Protein AF-A0A7J4ENE3-F1 (afdb_monomer_lite)

Secondary structure (DSSP, 8-state):
-HHHHHHHHHHHHHTTT----HHHHHHHHHIIIIIS---HHHHHHHHHHHHHHHTT--HHHHHHHHHHHS-B--GGG--STT---BEEEEEEEEE--SSTTEEEEEEEE-SS-EEEEEEEGGG-PPPP-TT-EEEE---

Radius of gyration: 16.29 Å; chains: 1; bounding box: 35×28×43 Å

Structure (mmCIF, N/CA/C/O backbone):
data_AF-A0A7J4ENE3-F1
#
_entry.id   AF-A0A7J4ENE3-F1
#
loop_
_atom_site.group_PDB
_atom_site.id
_atom_site.type_symbol
_atom_site.label_atom_id
_atom_site.label_alt_id
_atom_site.label_comp_id
_atom_site.label_asym_id
_atom_site.label_entity_id
_atom_site.label_seq_id
_atom_site.pdbx_PDB_ins_code
_atom_site.Cartn_x
_atom_site.Cartn_y
_atom_site.Cartn_z
_atom_site.occupancy
_atom_site.B_iso_or_equiv
_atom_site.auth_seq_id
_atom_site.auth_comp_id
_atom_site.auth_asym_id
_atom_site.auth_atom_id
_atom_site.pdbx_PDB_model_num
ATOM 1 N N . MET A 1 1 ? -11.978 9.028 7.960 1.00 72.88 1 MET A N 1
ATOM 2 C CA . MET A 1 1 ? -10.517 8.892 8.144 1.00 72.88 1 MET A CA 1
ATOM 3 C C . MET A 1 1 ? -10.169 7.717 9.048 1.00 72.88 1 MET A C 1
ATOM 5 O O . MET A 1 1 ? -9.682 6.752 8.496 1.00 72.88 1 MET A O 1
ATOM 9 N N . ILE A 1 2 ? -10.434 7.717 10.364 1.00 83.62 2 ILE A N 1
ATOM 10 C CA . ILE A 1 2 ? -10.151 6.519 11.198 1.00 83.62 2 ILE A CA 1
ATOM 11 C C . ILE A 1 2 ? -11.245 5.456 11.037 1.00 83.62 2 ILE A C 1
ATOM 13 O O . ILE A 1 2 ? -10.941 4.302 10.765 1.00 83.62 2 ILE A O 1
ATOM 17 N N . LYS A 1 3 ? -12.516 5.864 11.092 1.00 85.56 3 LYS A N 1
ATOM 18 C CA . LYS A 1 3 ? -13.664 4.968 10.905 1.00 85.56 3 LYS A CA 1
ATOM 19 C C . LYS A 1 3 ? -13.670 4.211 9.570 1.00 85.56 3 LYS A C 1
ATOM 21 O O . LYS A 1 3 ? -13.973 3.027 9.535 1.00 85.56 3 LYS A O 1
ATOM 26 N N . SER A 1 4 ? -13.290 4.880 8.478 1.00 84.25 4 SER A N 1
ATOM 27 C CA . SER A 1 4 ? -13.145 4.239 7.162 1.00 84.25 4 SER A CA 1
ATOM 28 C C . SER A 1 4 ? -12.043 3.178 7.182 1.00 84.25 4 SER A C 1
ATOM 30 O O . SER A 1 4 ? -12.302 2.037 6.832 1.00 84.25 4 SER A O 1
ATOM 32 N N . MET A 1 5 ? -10.865 3.509 7.726 1.00 84.25 5 MET A N 1
ATOM 33 C CA . MET A 1 5 ? -9.771 2.544 7.896 1.00 84.25 5 MET A CA 1
ATOM 34 C C . MET A 1 5 ? -10.171 1.353 8.779 1.00 84.25 5 MET A C 1
ATOM 36 O O . MET A 1 5 ? -9.742 0.232 8.523 1.00 84.25 5 MET A O 1
ATOM 40 N N . ALA A 1 6 ? -10.965 1.583 9.828 1.00 89.25 6 ALA A N 1
ATOM 41 C CA . ALA A 1 6 ? -11.431 0.522 10.711 1.00 89.25 6 ALA A CA 1
ATOM 42 C C . ALA A 1 6 ? -12.366 -0.457 9.988 1.00 89.25 6 ALA A C 1
ATOM 44 O O . ALA A 1 6 ? -12.185 -1.669 10.110 1.00 89.25 6 ALA A O 1
ATOM 45 N N . ASN A 1 7 ? -13.301 0.064 9.189 1.00 88.00 7 ASN A N 1
ATOM 46 C CA . ASN A 1 7 ? -14.177 -0.750 8.347 1.00 88.00 7 ASN A CA 1
ATOM 47 C C . ASN A 1 7 ? -13.377 -1.535 7.300 1.00 88.00 7 ASN A C 1
ATOM 49 O O . ASN A 1 7 ? -13.554 -2.743 7.199 1.00 88.00 7 ASN A O 1
ATOM 53 N N . ASP A 1 8 ? -12.413 -0.900 6.626 1.00 84.44 8 ASP A N 1
ATOM 54 C CA . ASP A 1 8 ? -11.566 -1.583 5.638 1.00 84.44 8 ASP A CA 1
ATOM 55 C C . ASP A 1 8 ? -10.794 -2.761 6.252 1.00 84.44 8 ASP A C 1
ATOM 57 O O . ASP A 1 8 ? -10.631 -3.814 5.632 1.00 84.44 8 ASP A O 1
ATOM 61 N N . ILE A 1 9 ? -10.278 -2.594 7.477 1.00 87.50 9 ILE A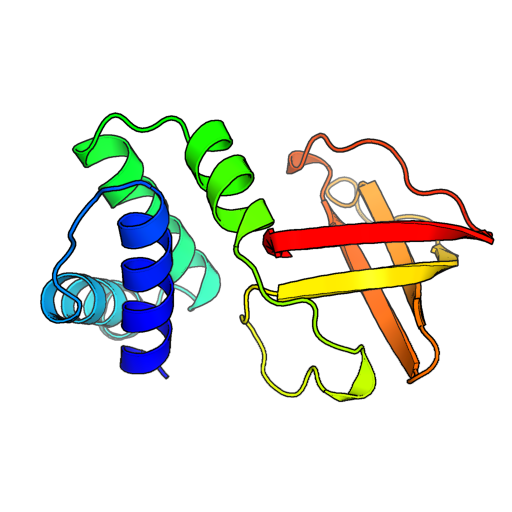 N 1
ATOM 62 C CA . ILE A 1 9 ? -9.607 -3.677 8.206 1.00 87.50 9 ILE A CA 1
ATOM 63 C C . ILE A 1 9 ? -10.623 -4.772 8.551 1.00 87.50 9 ILE A C 1
ATOM 65 O O . ILE A 1 9 ? -10.344 -5.945 8.298 1.00 87.50 9 ILE A O 1
ATOM 69 N N . LYS A 1 10 ? -11.793 -4.410 9.090 1.00 89.75 10 LYS A N 1
ATOM 70 C CA . LYS A 1 10 ? -12.851 -5.363 9.449 1.00 89.75 10 LYS A CA 1
ATOM 71 C C . LYS A 1 10 ? -13.280 -6.216 8.256 1.00 89.75 10 LYS A C 1
ATOM 73 O O . LYS A 1 10 ? -13.330 -7.439 8.381 1.00 89.75 10 LYS A O 1
ATOM 78 N N . ASP A 1 11 ? -13.559 -5.596 7.115 1.00 85.62 11 ASP A N 1
ATOM 79 C CA . ASP A 1 11 ? -14.039 -6.292 5.918 1.00 85.62 11 ASP A CA 1
ATOM 80 C C . ASP A 1 11 ? -13.006 -7.318 5.433 1.00 85.62 11 ASP A C 1
ATOM 82 O O . ASP A 1 11 ? -13.337 -8.447 5.070 1.00 85.62 11 ASP A O 1
ATOM 86 N N . ARG A 1 12 ? -11.716 -6.982 5.534 1.00 83.38 12 ARG A N 1
ATOM 87 C CA . ARG A 1 12 ? -10.620 -7.892 5.171 1.00 83.38 12 ARG A CA 1
ATOM 88 C C . ARG A 1 12 ? -10.494 -9.085 6.106 1.00 83.38 12 ARG A C 1
ATOM 90 O O . ARG A 1 12 ? -10.277 -10.194 5.627 1.00 83.38 12 ARG A O 1
ATOM 97 N N . PHE A 1 13 ? -10.627 -8.875 7.412 1.00 87.38 13 PHE A N 1
ATOM 98 C CA . PHE A 1 13 ? -10.658 -9.982 8.370 1.00 87.38 13 PHE A CA 1
ATOM 99 C C . PHE A 1 13 ? -11.911 -10.850 8.180 1.00 87.38 13 PHE A C 1
ATOM 101 O O . PHE A 1 13 ? -11.808 -12.078 8.219 1.00 87.38 13 PHE A O 1
ATOM 108 N N . SER A 1 14 ? -13.047 -10.232 7.842 1.00 86.38 14 SER A N 1
ATOM 109 C CA . SER A 1 14 ? -14.305 -10.930 7.550 1.00 86.38 14 SER A CA 1
ATOM 110 C C . SER A 1 14 ? -14.173 -11.852 6.334 1.00 86.38 14 SER A C 1
ATOM 112 O O . SER A 1 14 ? -14.643 -12.987 6.375 1.00 86.38 14 SER A O 1
ATOM 114 N N . ASN A 1 15 ? -13.441 -11.431 5.295 1.00 79.50 15 ASN A N 1
ATOM 115 C CA . ASN A 1 15 ? -13.145 -12.261 4.116 1.00 79.50 15 ASN A CA 1
ATOM 116 C C . ASN A 1 15 ? -12.332 -13.528 4.435 1.00 79.50 15 ASN A C 1
ATOM 118 O O . ASN A 1 15 ? -12.320 -14.466 3.642 1.00 79.50 15 ASN A O 1
ATOM 122 N N . ILE A 1 16 ? -11.657 -13.570 5.585 1.00 80.25 16 ILE A N 1
ATOM 123 C CA . ILE A 1 16 ? -10.870 -14.723 6.053 1.00 80.25 16 ILE A CA 1
ATOM 124 C C . ILE A 1 16 ? -11.641 -15.494 7.146 1.00 80.25 16 ILE A C 1
ATOM 126 O O . ILE A 1 16 ? -11.143 -16.462 7.713 1.00 80.25 16 ILE A O 1
ATOM 130 N N . GLY A 1 17 ? -12.888 -15.097 7.424 1.00 80.06 17 GLY A N 1
ATOM 131 C CA . GLY A 1 17 ? -13.760 -15.736 8.407 1.00 80.06 17 GLY A CA 1
ATOM 132 C C . GLY A 1 17 ? -13.543 -15.267 9.847 1.00 80.06 17 GLY A C 1
ATOM 133 O O . GLY A 1 17 ? -14.001 -15.940 10.768 1.00 80.06 17 GLY A O 1
ATOM 134 N N . VAL A 1 18 ? -12.858 -14.138 10.061 1.00 84.69 18 VAL A N 1
ATOM 135 C CA . VAL A 1 18 ? -12.698 -13.525 11.387 1.00 84.69 18 VAL A CA 1
ATOM 136 C C . VAL A 1 18 ? -13.634 -12.333 11.514 1.00 84.69 18 VAL A C 1
ATOM 138 O O . VAL A 1 18 ? -13.451 -11.319 10.843 1.00 84.69 18 VAL A O 1
ATOM 141 N N . ASP A 1 19 ? -14.605 -12.438 12.416 1.00 86.00 19 ASP A N 1
ATOM 142 C CA . ASP A 1 19 ? -15.471 -11.314 12.757 1.00 86.00 19 ASP A CA 1
ATOM 143 C C . ASP A 1 19 ? -14.797 -10.435 13.817 1.00 86.00 19 ASP A C 1
ATOM 145 O O . ASP A 1 19 ? -14.488 -10.885 14.922 1.00 86.00 19 ASP A O 1
ATOM 149 N N . LEU A 1 20 ? -14.536 -9.179 13.456 1.00 87.75 20 LEU A N 1
ATOM 150 C CA . LEU A 1 20 ? -13.958 -8.171 14.339 1.00 87.75 20 LEU A CA 1
ATOM 151 C C . LEU A 1 20 ? -14.937 -7.009 14.512 1.00 87.75 20 LEU A C 1
ATOM 153 O O . LEU A 1 20 ? -15.605 -6.580 13.569 1.00 87.75 20 LEU A O 1
ATOM 157 N N . SER A 1 21 ? -14.965 -6.427 15.710 1.00 89.69 21 SER A N 1
ATOM 158 C CA . SER A 1 21 ? -15.715 -5.197 15.955 1.00 89.69 21 SER A CA 1
ATOM 159 C C . SER A 1 21 ? -15.001 -3.994 15.331 1.00 89.69 21 SER A C 1
ATOM 161 O O . SER A 1 21 ? -13.832 -3.728 15.622 1.00 89.69 21 SER A O 1
ATOM 163 N N . ALA A 1 22 ? -15.718 -3.231 14.498 1.00 90.12 22 ALA A N 1
ATOM 164 C CA . ALA A 1 22 ? -15.199 -1.989 13.922 1.00 90.12 22 ALA A CA 1
ATOM 165 C C . ALA A 1 22 ? -14.866 -0.956 15.012 1.00 90.12 22 ALA A C 1
ATOM 167 O O . ALA A 1 22 ? -13.871 -0.244 14.888 1.00 90.12 22 ALA A O 1
ATOM 168 N N . ASP A 1 23 ? -15.642 -0.923 16.101 1.00 90.56 23 ASP A N 1
ATOM 169 C CA . ASP A 1 23 ? -15.427 0.002 17.218 1.00 90.56 23 ASP A CA 1
ATOM 170 C C . ASP A 1 23 ? -14.122 -0.305 17.971 1.00 90.56 23 ASP A C 1
ATOM 172 O O . ASP A 1 23 ? -13.388 0.610 18.360 1.00 90.56 23 ASP A O 1
ATOM 176 N N . ASP A 1 24 ? -13.779 -1.590 18.128 1.00 91.25 24 ASP A N 1
ATOM 177 C CA . ASP A 1 24 ? -12.526 -2.001 18.774 1.00 91.25 24 ASP A CA 1
ATOM 178 C C . ASP A 1 24 ? -11.313 -1.623 17.918 1.00 91.25 24 ASP A C 1
ATOM 180 O O . ASP A 1 24 ? -10.319 -1.089 18.430 1.00 91.25 24 ASP A O 1
ATOM 184 N N . ILE A 1 25 ? -11.412 -1.840 16.602 1.00 93.06 25 ILE A N 1
ATOM 185 C CA . ILE A 1 25 ? -10.384 -1.447 15.633 1.00 93.06 25 ILE A CA 1
ATOM 186 C C . ILE A 1 25 ? -10.215 0.080 15.636 1.00 93.06 25 ILE A C 1
ATOM 188 O O . ILE A 1 25 ? -9.084 0.570 15.710 1.00 93.06 25 ILE A O 1
ATOM 192 N N . GLU A 1 26 ? -11.316 0.837 15.601 1.00 93.69 26 GLU A N 1
ATOM 193 C CA . GLU A 1 26 ? -11.316 2.303 15.610 1.00 93.69 26 GLU A CA 1
ATOM 194 C C . GLU A 1 26 ? -10.682 2.858 16.890 1.00 93.69 26 GLU A C 1
ATOM 196 O O . GLU A 1 26 ? -9.753 3.662 16.808 1.00 93.69 26 GLU A O 1
ATOM 201 N N . SER A 1 27 ? -11.092 2.372 18.066 1.00 92.94 27 SER A N 1
ATOM 202 C CA . SER A 1 27 ? -10.523 2.779 19.362 1.00 92.94 27 SER A CA 1
ATOM 203 C C . SER A 1 27 ? -9.013 2.539 19.428 1.00 92.94 27 SER A C 1
ATOM 205 O O . SER A 1 27 ? -8.253 3.322 20.010 1.00 92.94 27 SER A O 1
ATOM 207 N N . ARG A 1 28 ? -8.547 1.447 18.816 1.00 93.69 28 ARG A N 1
ATOM 208 C CA . ARG A 1 28 ? -7.131 1.087 18.798 1.00 93.69 28 ARG A CA 1
ATOM 209 C C . ARG A 1 28 ? -6.328 1.940 17.824 1.00 93.69 28 ARG A C 1
ATOM 211 O O . ARG A 1 28 ? -5.255 2.417 18.199 1.00 93.69 28 ARG A O 1
ATOM 218 N N . LEU A 1 29 ? -6.851 2.170 16.619 1.00 92.75 29 LEU A N 1
ATOM 219 C CA . LEU A 1 29 ? -6.264 3.095 15.649 1.00 92.75 29 LEU A CA 1
ATOM 220 C C . LEU A 1 29 ? -6.194 4.513 16.215 1.00 92.75 29 LEU A C 1
ATOM 222 O O . LEU A 1 29 ? -5.146 5.150 16.106 1.00 92.75 29 LEU A O 1
ATOM 226 N N . ASP A 1 30 ? -7.264 4.982 16.861 1.00 93.44 30 ASP A N 1
ATOM 227 C CA . ASP A 1 30 ? -7.298 6.304 17.476 1.00 93.44 30 ASP A CA 1
ATOM 228 C C . ASP A 1 30 ? -6.193 6.440 18.519 1.00 93.44 30 ASP A C 1
ATOM 230 O O . ASP A 1 30 ? -5.359 7.327 18.389 1.00 93.44 30 ASP A O 1
ATOM 234 N N . LYS A 1 31 ? -6.065 5.499 19.464 1.00 94.00 31 LYS A N 1
ATOM 235 C CA . LYS A 1 31 ? -4.969 5.524 20.451 1.00 94.00 31 LYS A CA 1
ATOM 236 C C . LYS A 1 31 ? -3.593 5.610 19.785 1.00 94.00 31 LYS A C 1
ATOM 238 O O . LYS A 1 31 ? -2.754 6.393 20.229 1.00 94.00 31 LYS A O 1
ATOM 243 N N . LEU A 1 32 ? -3.339 4.828 18.736 1.00 93.31 32 LEU A N 1
ATOM 244 C CA . LEU A 1 32 ? -2.054 4.855 18.027 1.00 93.31 32 LEU A CA 1
ATOM 245 C C . LEU A 1 32 ? -1.792 6.213 17.369 1.00 93.31 32 LEU A C 1
ATOM 247 O O . LEU A 1 32 ? -0.706 6.769 17.530 1.00 93.31 32 LEU A O 1
ATOM 251 N N . ILE A 1 33 ? -2.788 6.786 16.701 1.00 92.88 33 ILE A N 1
ATOM 252 C CA . ILE A 1 33 ? -2.637 8.032 15.943 1.00 92.88 33 ILE A CA 1
ATOM 253 C C . ILE A 1 33 ? -2.656 9.260 16.865 1.00 92.88 33 ILE A C 1
ATOM 255 O O . ILE A 1 33 ? -1.816 10.151 16.746 1.00 92.88 33 ILE A O 1
ATOM 259 N N . THR A 1 34 ? -3.606 9.340 17.795 1.00 91.00 34 THR A N 1
ATOM 260 C CA . THR A 1 34 ? -3.840 10.533 18.618 1.00 91.00 34 THR A CA 1
ATOM 261 C C . THR A 1 34 ? -2.899 10.589 19.810 1.00 91.00 34 THR A C 1
ATOM 263 O O . THR A 1 34 ? -2.233 11.615 19.998 1.00 91.00 34 THR A O 1
ATOM 266 N N . LYS A 1 35 ? -2.811 9.495 20.579 1.00 92.38 35 LYS A N 1
ATOM 267 C CA . LYS A 1 35 ? -2.028 9.412 21.818 1.00 92.38 35 LYS A CA 1
ATOM 268 C C . LYS A 1 35 ? -0.565 9.093 21.548 1.00 92.38 35 LYS A C 1
ATOM 270 O O . LYS A 1 35 ? 0.304 9.774 22.081 1.00 92.38 35 LYS A O 1
ATOM 275 N N . PHE A 1 36 ? -0.292 8.079 20.731 1.00 92.00 36 PHE A N 1
ATOM 276 C CA . PHE A 1 36 ? 1.082 7.650 20.455 1.00 92.00 36 PHE A CA 1
ATOM 277 C C . PHE A 1 36 ? 1.718 8.368 19.257 1.00 92.00 36 PHE A C 1
ATOM 279 O O . PHE A 1 36 ? 2.907 8.184 19.016 1.00 92.00 36 PHE A O 1
ATOM 286 N N . LYS A 1 37 ? 0.956 9.209 18.536 1.00 91.50 37 LYS A N 1
ATOM 287 C CA . LYS A 1 37 ? 1.421 9.968 17.357 1.00 91.50 37 LYS A CA 1
ATOM 288 C C . LYS A 1 37 ? 2.056 9.085 16.281 1.00 91.50 37 LYS A C 1
ATOM 290 O O . LYS A 1 37 ? 2.906 9.535 15.517 1.00 91.50 37 LYS A O 1
ATOM 295 N N . VAL A 1 38 ? 1.628 7.828 16.213 1.00 90.56 38 VAL A N 1
ATOM 296 C CA . VAL A 1 38 ? 2.075 6.879 15.200 1.00 90.56 38 VAL A CA 1
ATOM 297 C C . VAL A 1 38 ? 1.486 7.312 13.851 1.00 90.56 38 VAL A C 1
ATOM 299 O O . VAL A 1 38 ? 0.288 7.610 13.784 1.00 90.56 38 VAL A O 1
ATOM 302 N N . PRO A 1 39 ? 2.289 7.358 12.771 1.00 89.06 39 PRO A N 1
ATOM 303 C CA . PRO A 1 39 ? 1.781 7.609 11.425 1.00 89.06 39 PRO A CA 1
ATOM 304 C C . PRO A 1 39 ? 0.649 6.644 11.066 1.00 89.06 39 PRO A C 1
ATOM 306 O O . PRO A 1 39 ? 0.655 5.491 11.494 1.00 89.06 39 PRO A O 1
ATOM 309 N N . LYS A 1 40 ? -0.319 7.094 10.262 1.00 86.69 40 LYS A N 1
ATOM 310 C CA . LYS A 1 40 ? -1.526 6.309 9.939 1.00 86.69 40 LYS A CA 1
ATOM 311 C C . LYS A 1 40 ? -1.197 4.925 9.371 1.00 86.69 40 LYS A C 1
ATOM 313 O O . LYS A 1 40 ? -1.835 3.950 9.764 1.00 86.69 40 LYS A O 1
ATOM 318 N N . ASP A 1 41 ? -0.181 4.836 8.516 1.00 82.50 41 ASP A N 1
ATOM 319 C CA . ASP A 1 41 ? 0.260 3.575 7.913 1.00 82.50 41 ASP A CA 1
ATOM 320 C C . ASP A 1 41 ? 0.804 2.592 8.939 1.00 82.50 41 ASP A C 1
ATOM 322 O O . ASP A 1 41 ? 0.435 1.418 8.944 1.00 82.50 41 ASP A O 1
ATOM 326 N N . GLU A 1 42 ? 1.639 3.083 9.852 1.00 86.31 42 GLU A N 1
ATOM 327 C CA . GLU A 1 42 ? 2.227 2.258 10.900 1.00 86.31 42 GLU A CA 1
ATOM 328 C C . GLU A 1 42 ? 1.176 1.863 11.944 1.00 86.31 42 GLU A C 1
ATOM 330 O O . GLU A 1 42 ? 1.134 0.718 12.394 1.00 86.31 42 GLU A O 1
ATOM 335 N N . ALA A 1 43 ? 0.246 2.768 12.264 1.00 91.06 43 ALA A N 1
ATOM 336 C CA . ALA A 1 43 ? -0.882 2.473 13.137 1.00 91.06 43 ALA A CA 1
ATOM 337 C C . ALA A 1 43 ? -1.752 1.356 12.544 1.00 91.06 43 ALA A C 1
ATOM 339 O O . ALA A 1 43 ? -2.069 0.382 13.228 1.00 91.06 43 ALA A O 1
ATOM 340 N N . ARG A 1 44 ? -2.069 1.449 11.249 1.00 87.69 44 ARG A N 1
ATOM 341 C CA . ARG A 1 44 ? -2.798 0.416 10.509 1.00 87.69 44 ARG A CA 1
ATOM 342 C C 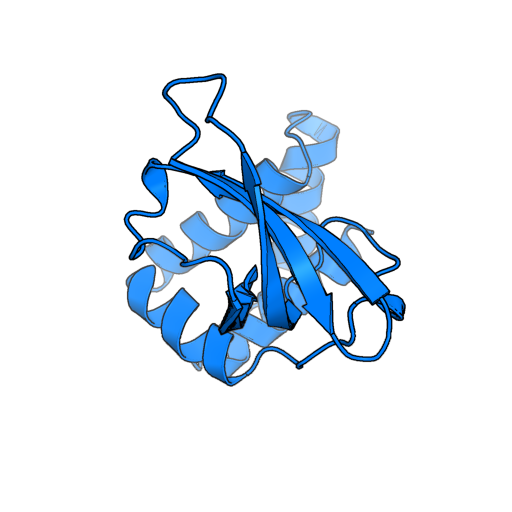. ARG A 1 44 ? -2.066 -0.922 10.531 1.00 87.69 44 ARG A C 1
ATOM 344 O O . ARG A 1 44 ? -2.665 -1.934 10.895 1.00 87.69 44 ARG A O 1
ATOM 351 N N . ARG A 1 45 ? -0.777 -0.934 10.180 1.00 87.69 45 ARG A N 1
ATOM 352 C CA . ARG A 1 45 ? 0.060 -2.145 10.194 1.00 87.69 45 ARG A CA 1
ATOM 353 C C . ARG A 1 45 ? 0.088 -2.800 11.569 1.00 87.69 45 ARG A C 1
ATOM 355 O O . ARG A 1 45 ? -0.075 -4.013 11.674 1.00 87.69 45 ARG A O 1
ATOM 362 N N . SER A 1 46 ? 0.252 -1.999 12.616 1.00 90.75 46 SER A N 1
ATOM 363 C CA . SER A 1 46 ? 0.287 -2.463 14.001 1.00 90.75 46 SER A CA 1
ATOM 364 C C . SER A 1 46 ? -1.034 -3.110 14.425 1.00 90.75 46 SER A C 1
ATOM 366 O O . SER A 1 46 ? -1.037 -4.177 15.044 1.00 90.75 46 SER A O 1
ATOM 368 N N . VAL A 1 47 ? -2.170 -2.520 14.038 1.00 92.25 47 VAL A N 1
ATOM 369 C CA . VAL A 1 47 ? -3.496 -3.083 14.324 1.00 92.25 47 VAL A CA 1
ATOM 370 C C . VAL A 1 47 ? -3.720 -4.401 13.585 1.00 92.25 47 VAL A C 1
ATOM 372 O O . VAL A 1 47 ? -4.121 -5.374 14.219 1.00 92.25 47 VAL A O 1
ATOM 375 N N . ILE A 1 48 ? -3.393 -4.473 12.292 1.00 89.44 48 ILE A N 1
ATOM 376 C CA . ILE A 1 48 ? -3.493 -5.718 11.516 1.00 89.44 48 ILE A CA 1
ATOM 377 C C . ILE A 1 48 ? -2.614 -6.805 12.144 1.00 89.44 48 ILE A C 1
ATOM 379 O O . ILE A 1 48 ? -3.109 -7.879 12.473 1.00 89.44 48 ILE A O 1
ATOM 383 N N . ASN A 1 49 ? -1.333 -6.516 12.392 1.00 89.88 49 ASN A N 1
ATOM 384 C CA . ASN A 1 49 ? -0.394 -7.478 12.980 1.00 89.88 49 ASN A CA 1
ATOM 385 C C . ASN A 1 49 ? -0.854 -7.992 14.348 1.00 89.88 49 ASN A C 1
ATOM 387 O O . ASN A 1 49 ? -0.643 -9.160 14.678 1.00 89.88 49 ASN A O 1
ATOM 391 N N . PHE A 1 50 ? -1.484 -7.134 15.148 1.00 91.44 50 PHE A N 1
ATOM 392 C CA . PHE A 1 50 ? -2.051 -7.542 16.423 1.00 91.44 50 PHE A CA 1
ATOM 393 C C . PHE A 1 50 ? -3.169 -8.572 16.254 1.00 91.44 50 PHE A C 1
ATOM 395 O O . PHE A 1 50 ? -3.086 -9.637 16.862 1.00 91.44 50 PHE A O 1
ATOM 402 N N . TYR A 1 51 ? -4.162 -8.297 15.404 1.00 90.62 51 TYR A N 1
ATOM 403 C CA . TYR A 1 51 ? -5.280 -9.222 15.196 1.00 90.62 51 TYR A CA 1
ATOM 404 C C . TYR A 1 51 ? -4.858 -10.502 14.471 1.00 90.62 51 TYR A C 1
ATOM 406 O O . TYR A 1 51 ? -5.392 -11.569 14.770 1.00 90.62 51 TYR A O 1
ATOM 414 N N . LEU A 1 52 ? -3.853 -10.440 13.593 1.00 90.19 52 LEU A N 1
ATOM 415 C CA . LEU A 1 52 ? -3.238 -11.638 13.016 1.00 90.19 52 LEU A CA 1
ATOM 416 C C . LEU A 1 52 ? -2.646 -12.538 14.102 1.00 90.19 52 LEU A C 1
ATOM 418 O O . LEU A 1 52 ? -2.898 -13.741 14.120 1.00 90.19 52 LEU A O 1
ATOM 422 N N . LYS A 1 53 ? -1.903 -11.949 15.045 1.00 88.69 53 LYS A N 1
ATOM 423 C CA . LYS A 1 53 ? -1.292 -12.689 16.152 1.00 88.69 53 LYS A CA 1
ATOM 424 C C . LYS A 1 53 ? -2.337 -13.250 17.117 1.00 88.69 53 LYS A C 1
ATOM 426 O O . LYS A 1 53 ? -2.195 -14.388 17.557 1.00 88.69 53 LYS A O 1
ATOM 431 N N . GLU A 1 54 ? -3.369 -12.471 17.430 1.00 89.00 54 GLU A N 1
ATOM 432 C CA . GLU A 1 54 ? -4.463 -12.873 18.321 1.00 89.00 54 GLU A CA 1
ATOM 433 C C . GLU A 1 54 ? -5.243 -14.069 17.757 1.00 89.00 54 GLU A C 1
ATOM 435 O O . GLU A 1 54 ? -5.489 -15.039 18.473 1.00 89.00 54 GLU A O 1
ATOM 440 N N . ASN A 1 55 ? -5.515 -14.058 16.449 1.00 86.06 55 ASN A N 1
ATOM 441 C CA . ASN A 1 55 ? -6.243 -15.122 15.754 1.00 86.06 55 ASN A CA 1
ATOM 442 C C . ASN A 1 55 ? -5.336 -16.248 15.219 1.00 86.06 55 ASN A C 1
ATOM 444 O O . ASN A 1 55 ? -5.824 -17.171 14.573 1.00 86.06 55 ASN A O 1
ATOM 448 N N . LYS A 1 56 ? -4.022 -16.200 15.492 1.00 86.38 56 LYS A N 1
ATOM 449 C CA . LYS A 1 56 ? -3.012 -17.166 15.008 1.00 86.38 56 LYS A CA 1
ATOM 450 C C . LYS A 1 56 ? -3.011 -17.344 13.481 1.00 86.38 56 LYS A C 1
ATOM 452 O O . LYS A 1 56 ? -2.732 -18.430 12.979 1.00 86.38 56 LYS A O 1
ATOM 457 N N . ILE A 1 57 ? -3.299 -16.270 12.753 1.00 83.94 57 ILE A N 1
ATOM 458 C CA . ILE A 1 57 ? -3.312 -16.244 11.289 1.00 83.94 57 ILE A CA 1
ATOM 459 C C . ILE A 1 57 ? -1.916 -15.881 10.796 1.00 83.94 57 ILE A C 1
ATOM 461 O O . ILE A 1 57 ? -1.303 -14.925 11.280 1.00 83.94 57 ILE A O 1
ATOM 465 N N . GLN A 1 58 ? -1.407 -16.631 9.819 1.00 81.81 58 GLN A N 1
ATOM 466 C CA . GLN A 1 58 ? -0.160 -16.261 9.167 1.00 81.81 58 GLN A CA 1
ATOM 467 C C . GLN A 1 58 ? -0.384 -15.031 8.292 1.00 81.81 58 GLN A C 1
ATOM 469 O O . GLN A 1 58 ? -1.341 -14.968 7.521 1.00 81.81 58 GLN A O 1
ATOM 474 N N . SER A 1 59 ? 0.526 -14.059 8.373 1.00 76.56 59 SER A N 1
ATOM 475 C CA . SER A 1 59 ? 0.439 -12.839 7.571 1.00 76.56 59 SER A CA 1
ATOM 476 C C . SER A 1 59 ? 0.282 -13.152 6.083 1.00 76.56 59 SER A C 1
ATOM 478 O O . SER A 1 59 ? -0.553 -12.546 5.422 1.00 76.56 59 SER A O 1
ATOM 480 N N . GLU A 1 60 ? 1.019 -14.136 5.562 1.00 74.62 60 GLU A N 1
ATOM 481 C CA . GLU A 1 60 ? 0.899 -14.553 4.161 1.00 74.62 60 GLU A CA 1
ATOM 482 C C . GLU A 1 60 ? -0.517 -14.968 3.763 1.00 74.62 60 GLU A C 1
ATOM 484 O O . GLU A 1 60 ? -0.965 -14.568 2.691 1.00 74.62 60 GLU A O 1
ATOM 489 N N . ASP A 1 61 ? -1.232 -15.712 4.608 1.00 75.38 61 ASP A N 1
ATOM 490 C CA . ASP A 1 61 ? -2.602 -16.144 4.316 1.00 75.38 61 ASP A CA 1
ATOM 491 C C . ASP A 1 61 ? -3.554 -14.947 4.289 1.00 75.38 61 ASP A C 1
ATOM 493 O O . ASP A 1 61 ? -4.385 -14.832 3.388 1.00 75.38 61 ASP A O 1
ATOM 497 N N . PHE A 1 62 ? -3.372 -13.997 5.211 1.00 80.12 62 PHE A N 1
ATOM 498 C CA . PHE A 1 62 ? -4.158 -12.766 5.234 1.00 80.12 62 PHE A CA 1
ATOM 499 C C . PHE A 1 62 ? -3.965 -11.937 3.968 1.00 80.12 62 PHE A C 1
ATOM 501 O O . PHE A 1 62 ? -4.938 -11.524 3.334 1.00 80.12 62 PHE A O 1
ATOM 508 N N . TYR A 1 63 ? -2.715 -11.706 3.568 1.00 76.06 63 TYR A N 1
ATOM 509 C CA . TYR A 1 63 ? -2.418 -10.926 2.370 1.00 76.06 63 TYR A CA 1
ATOM 510 C C . TYR A 1 63 ? -2.834 -11.666 1.091 1.00 76.06 63 TYR A C 1
ATOM 512 O O . TYR A 1 63 ? -3.360 -11.027 0.190 1.00 76.06 63 TYR A O 1
ATOM 520 N N . LYS A 1 64 ? -2.690 -12.997 1.010 1.00 72.12 64 LYS A N 1
ATOM 521 C CA . LYS A 1 64 ? -3.108 -13.785 -0.166 1.00 72.12 64 LYS A CA 1
ATOM 522 C C . LYS A 1 64 ? -4.627 -13.826 -0.340 1.00 72.12 64 LYS A C 1
ATOM 524 O O . LYS A 1 64 ? -5.113 -13.575 -1.441 1.00 72.12 64 LYS A O 1
ATOM 529 N N . LEU A 1 65 ? -5.3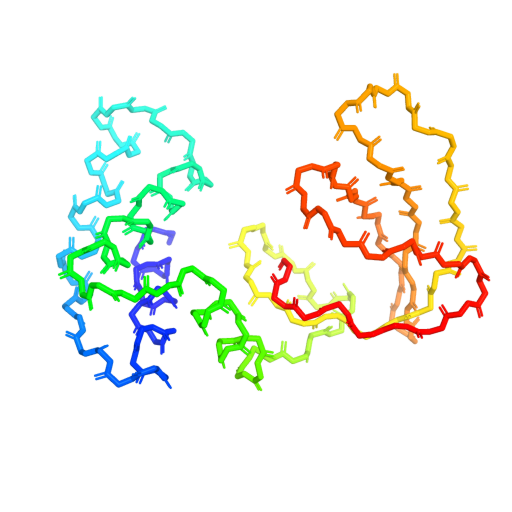71 -14.121 0.725 1.00 68.06 65 LEU A N 1
ATOM 530 C CA . LEU A 1 65 ? -6.832 -14.237 0.669 1.00 68.06 65 LEU A CA 1
ATOM 531 C C . LEU A 1 65 ? -7.498 -12.865 0.521 1.00 68.06 65 LEU A C 1
ATOM 533 O O . LEU A 1 65 ? -8.440 -12.719 -0.254 1.00 68.06 65 LEU A O 1
ATOM 537 N N . SER A 1 66 ? -6.967 -11.830 1.181 1.00 65.12 66 SER A N 1
ATOM 538 C CA . SER A 1 66 ? -7.484 -10.469 1.004 1.00 65.12 66 SER A CA 1
ATOM 539 C C . SER A 1 66 ? -7.105 -9.845 -0.345 1.00 65.12 66 SER A C 1
ATOM 541 O O . SER A 1 66 ? -7.871 -9.030 -0.853 1.00 65.12 66 SER A O 1
ATOM 543 N N . ALA A 1 67 ? -5.995 -10.258 -0.970 1.00 61.19 67 ALA A N 1
ATOM 544 C CA . ALA A 1 67 ? -5.609 -9.821 -2.315 1.00 61.19 67 ALA A CA 1
ATOM 545 C C . ALA A 1 67 ? -6.524 -10.352 -3.427 1.00 61.19 67 ALA A C 1
ATOM 547 O O . ALA A 1 67 ? -6.643 -9.715 -4.471 1.00 61.19 67 ALA A O 1
ATOM 548 N N . GLN A 1 68 ? -7.174 -11.502 -3.226 1.00 57.88 68 GLN A N 1
ATOM 549 C CA . GLN A 1 68 ? -8.188 -12.001 -4.164 1.00 57.88 68 GLN A CA 1
ATOM 550 C C . GLN A 1 68 ? -9.500 -11.211 -4.074 1.00 57.88 68 GLN A C 1
ATOM 552 O O . GLN A 1 68 ? -10.258 -11.182 -5.039 1.00 57.88 68 GLN A O 1
ATOM 557 N N . ALA A 1 69 ? -9.748 -10.562 -2.935 1.00 58.19 69 ALA A N 1
ATOM 558 C CA . ALA A 1 69 ? -10.955 -9.790 -2.669 1.00 58.19 69 ALA A CA 1
ATOM 559 C C . ALA A 1 69 ? -10.779 -8.274 -2.883 1.00 58.19 69 ALA A C 1
ATOM 561 O O . ALA A 1 69 ? -11.764 -7.542 -2.819 1.00 58.19 69 ALA A O 1
ATOM 562 N N . SER A 1 70 ? -9.555 -7.776 -3.109 1.00 67.94 70 SER A N 1
ATOM 563 C CA . SER A 1 70 ? -9.321 -6.343 -3.307 1.00 67.94 70 SER A CA 1
ATOM 564 C C . SER A 1 70 ? -9.754 -5.884 -4.697 1.00 67.94 70 SER A C 1
ATOM 566 O O . SER A 1 70 ? -9.272 -6.394 -5.713 1.00 67.94 70 SER A O 1
ATOM 568 N N . GLU A 1 71 ? -10.630 -4.880 -4.722 1.00 76.81 71 GLU A N 1
ATOM 569 C CA . GLU A 1 71 ? -11.181 -4.287 -5.939 1.00 76.81 71 GLU A CA 1
ATOM 570 C C . GLU A 1 71 ? -10.067 -3.791 -6.874 1.00 76.81 71 GLU A C 1
ATOM 572 O O . GLU A 1 71 ? -9.068 -3.208 -6.435 1.00 76.81 71 GLU A O 1
ATOM 577 N N . ILE A 1 72 ? -10.218 -4.073 -8.172 1.00 85.88 72 ILE A N 1
ATOM 578 C CA . ILE A 1 72 ? -9.306 -3.564 -9.196 1.00 85.88 72 ILE A CA 1
ATOM 579 C C . ILE A 1 72 ? -9.730 -2.138 -9.521 1.00 85.88 72 ILE A C 1
ATOM 581 O O . ILE A 1 72 ? -10.818 -1.923 -10.047 1.00 85.88 72 ILE A O 1
ATOM 585 N N . VAL A 1 73 ? -8.853 -1.182 -9.230 1.00 89.94 73 VAL A N 1
ATOM 586 C CA . VAL A 1 73 ? -9.095 0.249 -9.425 1.00 89.94 73 VAL A CA 1
ATOM 587 C C . VAL A 1 73 ? -8.231 0.750 -10.578 1.00 89.94 73 VAL A C 1
ATOM 589 O O . VAL A 1 73 ? -7.066 0.364 -10.713 1.00 89.94 73 VAL A O 1
ATOM 592 N N . SER A 1 74 ? -8.814 1.595 -11.431 1.00 91.19 74 SER A N 1
ATOM 593 C CA . SER A 1 74 ? -8.082 2.246 -12.517 1.00 91.19 74 SER A CA 1
ATOM 594 C C . SER A 1 74 ? -7.139 3.313 -11.964 1.00 91.19 74 SER A C 1
ATOM 596 O O . SER A 1 74 ? -7.447 3.955 -10.958 1.00 91.19 74 SER A O 1
ATOM 598 N N . ILE A 1 75 ? -5.999 3.546 -12.613 1.00 92.06 75 ILE A N 1
ATOM 599 C CA . ILE A 1 75 ? -4.995 4.497 -12.109 1.00 92.06 75 ILE A CA 1
ATOM 600 C C . ILE A 1 75 ? -5.585 5.901 -11.909 1.00 92.06 75 ILE A C 1
ATOM 602 O O . ILE A 1 75 ? -5.250 6.582 -10.940 1.00 92.06 75 ILE A O 1
ATOM 606 N N . LYS A 1 76 ? -6.492 6.333 -12.788 1.00 91.69 76 LYS A N 1
ATOM 607 C CA . LYS A 1 76 ? -7.152 7.644 -12.704 1.00 91.69 76 LYS A CA 1
ATOM 608 C C . LYS A 1 76 ? -8.093 7.787 -11.502 1.00 91.69 76 LYS A C 1
ATOM 610 O O . LYS A 1 76 ? -8.331 8.910 -11.047 1.00 91.69 76 LYS A O 1
ATOM 615 N N . ASP A 1 77 ? -8.639 6.684 -11.001 1.00 89.56 77 ASP A N 1
ATOM 616 C CA . ASP A 1 77 ? -9.592 6.692 -9.889 1.00 89.56 77 ASP A CA 1
ATOM 617 C C . ASP A 1 77 ? -8.911 6.637 -8.515 1.00 89.56 77 ASP A C 1
ATOM 619 O O . ASP A 1 77 ? -9.563 6.880 -7.498 1.00 89.56 77 ASP A O 1
ATOM 623 N N . ILE A 1 78 ? -7.591 6.422 -8.475 1.00 89.44 78 ILE A N 1
ATOM 624 C CA . ILE A 1 78 ? -6.782 6.489 -7.254 1.00 89.44 78 ILE A CA 1
ATOM 625 C C . ILE A 1 78 ? -6.676 7.954 -6.808 1.00 89.44 78 ILE A C 1
ATOM 627 O O . ILE A 1 78 ? -5.828 8.713 -7.279 1.00 89.44 78 ILE A O 1
ATOM 631 N N . LYS A 1 79 ? -7.571 8.367 -5.906 1.00 84.94 79 LYS A N 1
ATOM 632 C CA . LYS A 1 79 ? -7.668 9.756 -5.414 1.00 84.94 79 LYS A CA 1
ATOM 633 C C . LYS A 1 79 ? -7.314 9.918 -3.944 1.00 84.94 79 LYS A C 1
ATOM 635 O O . LYS A 1 79 ? -7.044 11.037 -3.515 1.00 84.94 79 LYS A O 1
ATOM 640 N N . GLU A 1 80 ? -7.342 8.835 -3.178 1.00 81.25 80 GLU A N 1
ATOM 641 C CA . GLU A 1 80 ? -7.056 8.868 -1.750 1.00 81.25 80 GLU A CA 1
ATOM 642 C C . GLU A 1 80 ? -5.775 8.101 -1.435 1.00 81.25 80 GLU A C 1
ATOM 644 O O . GLU A 1 80 ? -5.461 7.072 -2.032 1.00 81.25 80 GLU A O 1
ATOM 649 N N . GLU A 1 81 ? -5.039 8.607 -0.454 1.00 82.25 81 GLU A N 1
ATOM 650 C CA . GLU A 1 81 ? -3.866 7.933 0.083 1.00 82.25 81 GLU A CA 1
ATOM 651 C C . GLU A 1 81 ? -4.274 6.800 1.034 1.00 82.25 81 GLU A C 1
ATOM 653 O O . GLU A 1 81 ? -5.313 6.857 1.697 1.00 82.25 81 GLU A O 1
ATOM 658 N N . ASN A 1 82 ? -3.394 5.807 1.179 1.00 75.38 82 ASN A N 1
ATOM 659 C CA . ASN A 1 82 ? -3.520 4.708 2.144 1.00 75.38 82 ASN A CA 1
ATOM 660 C C . ASN A 1 82 ? -4.744 3.810 1.915 1.00 75.38 82 ASN A C 1
ATOM 662 O O . ASN A 1 82 ? -5.246 3.184 2.851 1.00 75.38 82 ASN A O 1
ATOM 666 N N . GLN A 1 83 ? -5.214 3.714 0.677 1.00 78.94 83 GLN A N 1
ATOM 667 C CA . GLN A 1 83 ? -6.182 2.703 0.266 1.00 78.94 83 GLN A CA 1
ATOM 668 C C . GLN A 1 83 ? -5.454 1.420 -0.130 1.00 78.94 83 GLN A C 1
ATOM 670 O O . GLN A 1 83 ? -4.321 1.474 -0.587 1.00 78.94 83 GLN A O 1
ATOM 675 N N . TRP A 1 84 ? -6.089 0.267 0.086 1.00 80.31 84 TRP A N 1
ATOM 676 C CA . TRP A 1 84 ? -5.548 -1.008 -0.385 1.00 80.31 84 TRP A CA 1
ATOM 677 C C . TRP A 1 84 ? -6.350 -1.465 -1.585 1.00 80.31 84 TRP A C 1
ATOM 679 O O . TRP A 1 84 ? -7.495 -1.905 -1.439 1.00 80.31 84 TRP A O 1
ATOM 689 N N . ILE A 1 85 ? -5.723 -1.381 -2.743 1.00 87.44 85 ILE A N 1
ATOM 690 C CA . ILE A 1 85 ? -6.365 -1.602 -4.033 1.00 87.44 85 ILE A CA 1
ATOM 691 C C . ILE A 1 85 ? -5.562 -2.611 -4.845 1.00 87.44 85 ILE A C 1
ATOM 693 O O . ILE A 1 85 ? -4.405 -2.919 -4.544 1.00 87.44 85 ILE A O 1
ATOM 697 N N . SER A 1 86 ? -6.189 -3.147 -5.881 1.00 90.44 86 SER A N 1
ATOM 698 C CA . SER A 1 86 ? -5.480 -3.873 -6.924 1.00 90.44 86 SER A CA 1
ATOM 699 C C . SER A 1 86 ? -5.326 -2.964 -8.139 1.00 90.44 86 SER A C 1
ATOM 701 O O . SER A 1 86 ? -6.297 -2.359 -8.584 1.00 90.44 86 SER A O 1
ATOM 703 N N . VAL A 1 87 ? -4.131 -2.889 -8.717 1.00 91.62 87 VAL A N 1
ATOM 704 C CA . VAL A 1 87 ? -3.874 -2.111 -9.936 1.00 91.62 87 VAL A CA 1
ATOM 705 C C . VAL A 1 87 ? -3.386 -3.046 -11.029 1.00 91.62 87 VAL A C 1
ATOM 707 O O . VAL A 1 87 ? -2.406 -3.774 -10.860 1.00 91.62 87 VAL A O 1
ATOM 710 N N . LYS A 1 88 ? -4.062 -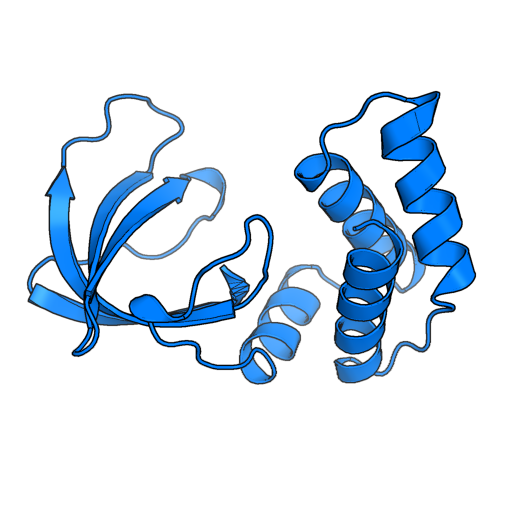3.023 -12.177 1.00 93.56 88 LYS A N 1
ATOM 711 C CA . LYS A 1 88 ? -3.638 -3.752 -13.372 1.00 93.56 88 LYS A CA 1
ATOM 712 C C . LYS A 1 88 ? -3.029 -2.770 -14.358 1.00 93.56 88 LYS A C 1
ATOM 714 O O . LYS A 1 88 ? -3.708 -1.867 -14.824 1.00 93.56 88 LYS A O 1
ATOM 719 N N . GLY A 1 89 ? -1.769 -2.976 -14.720 1.00 94.75 89 GLY A N 1
ATOM 720 C CA . GLY A 1 89 ? -1.083 -2.062 -15.625 1.00 94.75 89 GLY A CA 1
ATOM 721 C C . GLY A 1 89 ? 0.209 -2.627 -16.190 1.00 94.75 89 GLY A C 1
ATOM 722 O O . GLY A 1 89 ? 0.672 -3.705 -15.817 1.00 94.75 89 GLY A O 1
ATOM 723 N N . LYS A 1 90 ? 0.786 -1.897 -17.135 1.00 97.00 90 LYS A N 1
ATOM 724 C CA . LYS A 1 90 ? 2.071 -2.174 -17.767 1.00 97.00 90 LYS A CA 1
ATOM 725 C C . LYS A 1 90 ? 3.159 -1.332 -17.117 1.00 97.00 90 LYS A C 1
ATOM 727 O O . LYS A 1 90 ? 2.963 -0.141 -16.901 1.00 97.00 90 LYS A O 1
ATOM 732 N N . ILE A 1 91 ? 4.314 -1.931 -16.844 1.00 97.19 91 ILE A N 1
ATOM 733 C CA . ILE A 1 91 ? 5.490 -1.175 -16.406 1.00 97.19 91 ILE A CA 1
ATOM 734 C C . ILE A 1 91 ? 5.996 -0.372 -17.599 1.00 97.19 91 ILE A C 1
ATOM 736 O O . ILE A 1 91 ? 6.423 -0.941 -18.606 1.00 97.19 91 ILE A O 1
ATOM 740 N N . VAL A 1 92 ? 5.885 0.948 -17.498 1.00 96.62 92 VAL A N 1
ATOM 741 C CA . VAL A 1 92 ? 6.261 1.889 -18.558 1.00 96.62 92 VAL A CA 1
ATOM 742 C C . VAL A 1 92 ? 7.740 2.230 -18.460 1.00 96.62 92 VAL A C 1
ATOM 744 O O . VAL A 1 92 ? 8.400 2.353 -19.485 1.00 96.62 92 VAL A O 1
ATOM 747 N N . GLN A 1 93 ? 8.247 2.366 -17.235 1.00 96.12 93 GLN A N 1
ATOM 748 C CA . GLN A 1 93 ? 9.619 2.779 -16.968 1.00 96.12 93 GLN A CA 1
ATOM 749 C C . GLN A 1 93 ? 10.069 2.285 -15.590 1.00 96.12 93 GLN A C 1
ATOM 751 O O . GLN A 1 93 ? 9.268 2.250 -14.654 1.00 96.12 93 GLN A O 1
ATOM 756 N N . LEU A 1 94 ? 11.341 1.939 -15.457 1.00 96.12 94 LEU A N 1
ATOM 757 C CA . LEU A 1 94 ? 12.063 1.663 -14.224 1.00 96.12 94 LEU A CA 1
ATOM 758 C C . LEU A 1 94 ? 13.239 2.641 -14.120 1.00 96.12 94 LEU A C 1
ATOM 760 O O . LEU A 1 94 ? 13.829 3.045 -15.121 1.00 96.12 94 LEU A O 1
ATOM 764 N N . TRP A 1 95 ? 13.583 3.019 -12.896 1.00 94.81 95 TRP A N 1
ATOM 765 C CA . TRP A 1 95 ? 14.769 3.821 -12.609 1.00 94.81 95 TRP A CA 1
ATOM 766 C C . TRP A 1 95 ? 15.674 3.116 -11.608 1.00 94.81 95 TRP A C 1
ATOM 768 O O . TRP A 1 95 ? 15.224 2.266 -10.832 1.00 94.81 95 TRP A O 1
ATOM 778 N N . ASP A 1 96 ? 16.939 3.531 -11.593 1.00 88.44 96 ASP A N 1
ATOM 779 C CA . ASP A 1 96 ? 17.921 3.055 -10.628 1.00 88.44 96 ASP A CA 1
ATOM 780 C C . ASP A 1 96 ? 17.500 3.415 -9.199 1.00 88.44 96 ASP A C 1
ATOM 782 O O . ASP A 1 96 ? 17.156 4.560 -8.878 1.00 88.44 96 ASP A O 1
ATOM 786 N N . ALA A 1 97 ? 17.520 2.415 -8.318 1.00 88.31 97 ALA A N 1
ATOM 787 C CA . ALA A 1 97 ? 17.187 2.603 -6.916 1.00 88.31 97 ALA A CA 1
ATOM 788 C C . ALA A 1 97 ? 18.280 3.430 -6.222 1.00 88.31 97 ALA A C 1
ATOM 790 O O . ALA A 1 97 ? 19.415 2.989 -6.065 1.00 88.31 97 ALA A O 1
ATOM 791 N N . LEU A 1 98 ? 17.917 4.627 -5.756 1.00 85.69 98 LEU A N 1
ATOM 792 C CA . LEU A 1 98 ? 18.843 5.543 -5.076 1.00 85.69 98 LEU A CA 1
ATOM 793 C C . LEU A 1 98 ? 19.156 5.146 -3.622 1.00 85.69 98 LEU A C 1
ATOM 795 O O . LEU A 1 98 ? 20.031 5.744 -3.001 1.00 85.69 98 LEU A O 1
ATOM 799 N N . HIS A 1 99 ? 18.429 4.181 -3.050 1.00 89.94 99 HIS A N 1
ATOM 800 C CA . HIS A 1 99 ? 18.569 3.781 -1.650 1.00 89.94 99 HIS A CA 1
ATOM 801 C C . HIS A 1 99 ? 18.488 2.261 -1.495 1.00 89.94 99 HIS A C 1
ATOM 803 O O . HIS A 1 99 ? 17.643 1.625 -2.120 1.00 89.94 99 HIS A O 1
ATOM 809 N N . ASP A 1 100 ? 19.309 1.684 -0.610 1.00 86.69 100 ASP A N 1
ATOM 810 C CA . ASP A 1 100 ? 19.449 0.226 -0.469 1.00 86.69 100 ASP A CA 1
ATOM 811 C C . ASP A 1 100 ? 18.163 -0.479 -0.005 1.00 86.69 100 ASP A C 1
ATOM 813 O O . ASP A 1 100 ? 17.931 -1.638 -0.332 1.00 86.69 100 ASP A O 1
ATOM 817 N N . SER A 1 101 ? 17.274 0.222 0.703 1.00 90.75 101 SER A N 1
ATOM 818 C CA . SER A 1 101 ? 15.964 -0.326 1.094 1.00 90.75 101 SER A CA 1
ATOM 819 C C . SER A 1 101 ? 14.963 -0.443 -0.066 1.00 90.75 101 SER A C 1
ATOM 821 O O . SER A 1 101 ? 13.957 -1.153 0.057 1.00 90.75 101 SER A O 1
ATOM 823 N N . ILE A 1 102 ? 15.223 0.225 -1.193 1.00 91.62 102 ILE A N 1
ATOM 824 C CA . ILE A 1 102 ? 14.373 0.212 -2.384 1.00 91.62 102 ILE A CA 1
ATOM 825 C C . ILE A 1 102 ? 14.881 -0.885 -3.322 1.00 91.62 102 ILE A C 1
ATOM 827 O O . ILE A 1 102 ? 16.052 -0.927 -3.680 1.00 91.62 102 ILE A O 1
ATOM 831 N N . SER A 1 103 ? 13.987 -1.795 -3.709 1.00 92.31 103 SER A N 1
ATOM 832 C CA . SER A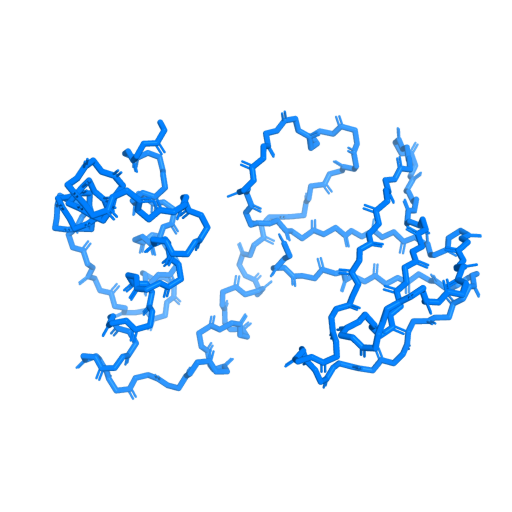 1 103 ? 14.280 -2.832 -4.703 1.00 92.31 103 SER A CA 1
ATOM 833 C C . SER A 1 103 ? 14.111 -2.285 -6.115 1.00 92.31 103 SER A C 1
ATOM 835 O O . SER A 1 103 ? 15.000 -2.460 -6.936 1.00 92.31 103 SER A O 1
ATOM 837 N N . GLN A 1 104 ? 12.979 -1.638 -6.403 1.00 93.69 104 GLN A N 1
ATOM 838 C CA . GLN A 1 104 ? 12.686 -1.063 -7.717 1.00 93.69 104 GLN A CA 1
ATOM 839 C C . GLN A 1 104 ? 11.818 0.185 -7.548 1.00 93.69 104 GLN A C 1
ATOM 841 O O . GLN A 1 104 ? 10.976 0.251 -6.652 1.00 93.69 104 GLN A O 1
ATOM 846 N N . VAL A 1 105 ? 11.991 1.165 -8.424 1.00 95.81 105 VAL A N 1
ATOM 847 C CA . VAL A 1 105 ? 11.122 2.341 -8.522 1.00 95.81 105 VAL A CA 1
ATOM 848 C C . VAL A 1 105 ? 10.813 2.568 -9.996 1.00 95.81 105 VAL A C 1
ATOM 850 O O . VAL A 1 105 ? 11.684 2.379 -10.842 1.00 95.81 105 VAL A O 1
ATOM 853 N N . GLY A 1 106 ? 9.572 2.918 -10.321 1.00 95.56 106 GLY A N 1
ATOM 854 C CA . GLY A 1 106 ? 9.136 2.967 -11.715 1.00 95.56 106 GLY A CA 1
ATOM 855 C C . GLY A 1 106 ? 7.781 3.627 -11.931 1.00 95.56 106 GLY A C 1
ATOM 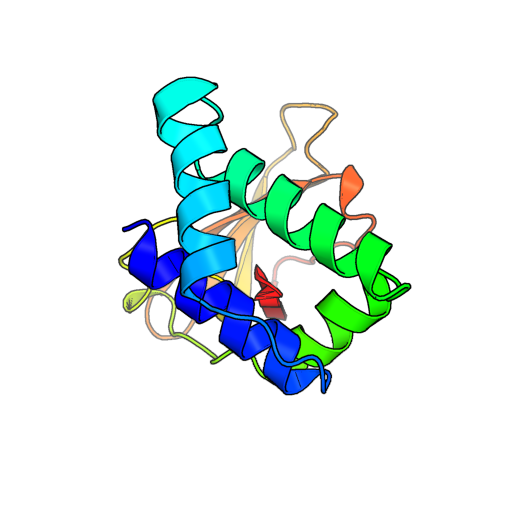856 O O . GLY A 1 106 ? 7.144 4.099 -10.987 1.00 95.56 106 GLY A O 1
ATOM 857 N N . LEU A 1 107 ? 7.341 3.636 -13.187 1.00 96.62 107 LEU A N 1
ATOM 858 C CA . LEU A 1 107 ? 5.987 3.980 -13.611 1.00 96.62 107 LEU A CA 1
ATOM 859 C C . LEU A 1 107 ? 5.238 2.723 -14.023 1.00 96.62 107 LEU A C 1
ATOM 861 O O . LEU A 1 107 ? 5.721 1.932 -14.838 1.00 96.62 107 LEU A O 1
ATOM 865 N N . ILE A 1 108 ? 4.020 2.597 -13.518 1.00 96.44 108 ILE A N 1
ATOM 866 C CA . ILE A 1 108 ? 3.015 1.679 -14.040 1.00 96.44 108 ILE A CA 1
ATOM 867 C C . ILE A 1 108 ? 1.923 2.500 -14.728 1.00 96.44 108 ILE A C 1
ATOM 869 O O . ILE A 1 108 ? 1.570 3.580 -14.257 1.00 96.44 108 ILE A O 1
ATOM 873 N N . GLY A 1 109 ? 1.427 2.014 -15.863 1.00 95.69 109 GLY A N 1
ATOM 874 C CA . GLY A 1 109 ? 0.397 2.676 -16.656 1.00 95.69 109 GLY A CA 1
ATOM 875 C C . GLY A 1 109 ? -0.690 1.725 -17.134 1.00 95.69 109 GLY A C 1
ATOM 876 O O . GLY A 1 109 ? -0.418 0.565 -17.445 1.00 95.69 109 GLY A O 1
ATOM 877 N N . ASP A 1 110 ? -1.912 2.227 -17.210 1.00 94.62 110 ASP A N 1
ATOM 878 C CA . ASP A 1 110 ? -3.078 1.571 -17.793 1.00 94.62 110 ASP A CA 1
ATOM 879 C C . ASP A 1 110 ? -3.701 2.485 -18.866 1.00 94.62 110 ASP A C 1
ATOM 881 O O . ASP A 1 110 ? -3.096 3.468 -19.296 1.00 94.62 110 ASP A O 1
ATOM 885 N N . GLU A 1 111 ? -4.897 2.150 -19.345 1.00 92.25 111 GLU A N 1
ATOM 886 C CA . GLU A 1 111 ? -5.619 2.964 -20.333 1.00 92.25 111 GLU A CA 1
ATOM 887 C C . GLU A 1 111 ? -6.090 4.328 -19.796 1.00 92.25 111 GLU A C 1
ATOM 889 O O . GLU A 1 111 ? -6.467 5.206 -20.572 1.00 92.25 111 GLU A O 1
ATOM 894 N N . THR A 1 112 ? -6.059 4.522 -18.477 1.00 93.88 112 THR A N 1
ATOM 895 C CA . THR A 1 112 ? -6.571 5.713 -17.793 1.00 93.88 112 THR A CA 1
ATOM 896 C C . THR A 1 112 ? -5.474 6.692 -17.383 1.00 93.88 112 THR A C 1
ATOM 898 O O . THR A 1 112 ? -5.747 7.890 -17.262 1.00 93.88 112 THR A O 1
ATOM 901 N N . GLY A 1 113 ? -4.237 6.221 -17.197 1.00 93.19 113 GLY A N 1
ATOM 902 C CA . GLY A 1 113 ? -3.100 7.069 -16.853 1.00 93.19 113 GLY A CA 1
ATOM 903 C C . GLY A 1 113 ? -1.854 6.302 -16.413 1.00 93.19 113 GLY A C 1
ATOM 904 O O . GLY A 1 113 ? -1.704 5.108 -16.653 1.00 93.19 113 GLY A O 1
ATOM 905 N N . THR A 1 114 ? -0.936 7.017 -15.760 1.00 95.44 114 THR A N 1
ATOM 906 C CA . THR A 1 114 ? 0.313 6.468 -15.208 1.00 95.44 114 THR A CA 1
ATOM 907 C C . THR A 1 114 ? 0.526 6.939 -13.777 1.00 95.44 114 THR A C 1
ATOM 909 O O . THR A 1 114 ? 0.285 8.109 -13.482 1.00 95.44 114 THR A O 1
ATOM 912 N N . ILE A 1 115 ? 1.053 6.071 -12.914 1.00 94.81 115 ILE A N 1
ATOM 913 C CA . ILE A 1 115 ? 1.393 6.388 -11.523 1.00 94.81 115 ILE A CA 1
ATOM 914 C C . ILE A 1 115 ? 2.774 5.839 -11.159 1.00 94.81 115 ILE A C 1
ATOM 916 O O . ILE A 1 115 ? 3.215 4.805 -11.670 1.00 94.81 115 ILE A O 1
ATOM 920 N N . LYS A 1 116 ? 3.480 6.551 -10.274 1.00 94.81 116 LYS A N 1
ATOM 921 C CA . LYS A 1 116 ? 4.774 6.112 -9.745 1.00 94.81 116 LYS A CA 1
ATOM 922 C C . LYS A 1 116 ? 4.576 5.036 -8.683 1.00 94.81 116 LYS A C 1
ATOM 924 O O . LYS A 1 116 ? 3.767 5.218 -7.780 1.00 94.81 116 LYS A O 1
ATOM 929 N N . PHE A 1 117 ? 5.374 3.976 -8.735 1.00 94.12 117 PHE A N 1
ATOM 930 C CA . PHE A 1 117 ? 5.423 2.953 -7.694 1.00 94.12 117 PHE A CA 1
ATOM 931 C C . PHE A 1 117 ? 6.831 2.822 -7.104 1.00 94.12 117 PHE A C 1
ATOM 933 O O . PHE A 1 117 ? 7.834 3.089 -7.770 1.00 94.12 117 PHE A O 1
ATOM 940 N N . THR A 1 118 ? 6.888 2.358 -5.855 1.00 93.94 118 THR A N 1
ATOM 941 C CA . THR A 1 118 ? 8.126 2.000 -5.155 1.00 93.94 118 THR A CA 1
ATOM 942 C C . THR A 1 118 ? 7.971 0.598 -4.579 1.00 93.94 118 THR A C 1
ATOM 944 O O . THR A 1 118 ? 7.102 0.354 -3.744 1.00 93.94 118 THR A O 1
ATOM 947 N N . LYS A 1 119 ? 8.828 -0.327 -5.002 1.00 92.81 119 LYS A N 1
ATOM 948 C CA . LYS A 1 119 ? 8.927 -1.684 -4.467 1.00 92.81 119 LYS A CA 1
ATOM 949 C C . LYS A 1 119 ? 10.061 -1.737 -3.448 1.00 92.81 119 LYS A C 1
ATOM 951 O O . LYS A 1 119 ? 11.217 -1.474 -3.777 1.00 92.81 119 LYS A O 1
ATOM 956 N N . TRP A 1 120 ? 9.744 -2.125 -2.220 1.00 92.06 120 TRP A N 1
ATOM 957 C CA . TRP A 1 120 ? 10.710 -2.254 -1.125 1.00 92.06 120 TRP A CA 1
ATOM 958 C C . TRP A 1 120 ? 11.388 -3.628 -1.129 1.00 92.06 120 TRP A C 1
ATOM 960 O O . TRP A 1 120 ? 10.734 -4.631 -1.422 1.00 92.06 120 TRP A O 1
ATOM 970 N N . LYS A 1 121 ? 12.674 -3.711 -0.752 1.00 88.38 121 LYS A N 1
ATOM 971 C CA . LYS A 1 121 ? 13.385 -5.006 -0.641 1.00 88.38 121 LYS A CA 1
ATOM 972 C C . LYS A 1 121 ? 12.748 -5.942 0.387 1.00 88.38 121 LYS A C 1
ATOM 974 O O . LYS A 1 121 ? 12.687 -7.146 0.163 1.00 88.38 121 LYS A O 1
ATOM 979 N N . SER A 1 122 ? 12.205 -5.388 1.471 1.00 86.44 122 SER A N 1
ATOM 980 C CA . SER A 1 122 ? 11.520 -6.148 2.525 1.00 86.44 122 SER A CA 1
ATOM 981 C C . SER A 1 122 ? 10.263 -6.881 2.050 1.00 86.44 122 SER A C 1
ATOM 983 O O . SER A 1 122 ? 9.814 -7.795 2.732 1.00 86.44 122 SER A O 1
ATOM 985 N N . ALA A 1 123 ? 9.704 -6.514 0.890 1.00 83.00 123 ALA A N 1
ATOM 986 C CA . ALA A 1 123 ? 8.565 -7.219 0.315 1.00 83.00 123 ALA A CA 1
ATOM 987 C C . ALA A 1 123 ? 8.943 -8.610 -0.223 1.00 83.00 123 ALA A C 1
ATOM 989 O O . ALA A 1 123 ? 8.064 -9.451 -0.368 1.00 83.00 123 ALA A O 1
ATOM 990 N N . ASN A 1 124 ? 10.229 -8.854 -0.523 1.00 82.62 124 ASN A N 1
ATOM 991 C CA . ASN A 1 124 ? 10.736 -10.122 -1.060 1.00 82.62 124 ASN A CA 1
ATOM 992 C C . ASN A 1 124 ? 9.932 -10.647 -2.274 1.00 82.62 124 ASN A C 1
ATOM 994 O O . ASN A 1 124 ? 9.648 -11.836 -2.397 1.00 82.62 124 ASN A O 1
ATOM 998 N N . LEU A 1 125 ? 9.523 -9.731 -3.158 1.00 86.62 125 LEU A N 1
ATOM 999 C CA . LEU A 1 125 ? 8.719 -10.028 -4.346 1.00 86.62 125 LEU A CA 1
ATOM 1000 C C . LEU A 1 125 ? 9.600 -10.191 -5.601 1.00 86.62 125 LEU A C 1
ATOM 1002 O O . LEU A 1 125 ? 10.670 -9.572 -5.668 1.00 86.62 125 LEU A O 1
ATOM 1006 N N . PRO A 1 126 ? 9.141 -10.927 -6.633 1.00 90.19 126 PRO A N 1
ATOM 1007 C CA . PRO A 1 126 ? 9.830 -11.030 -7.922 1.00 90.19 126 PRO A CA 1
ATOM 1008 C C . PRO A 1 126 ? 10.075 -9.671 -8.584 1.00 90.19 126 PRO A C 1
ATOM 1010 O O . PRO A 1 126 ? 9.362 -8.696 -8.330 1.00 90.19 126 PRO A O 1
ATOM 1013 N N . GLU A 1 127 ? 11.098 -9.582 -9.431 1.00 91.31 127 GLU A N 1
ATOM 1014 C CA . GLU A 1 127 ? 11.380 -8.355 -10.177 1.00 91.31 127 GLU A CA 1
ATOM 1015 C C . GLU A 1 127 ? 10.352 -8.090 -11.278 1.00 91.31 127 GLU A C 1
ATOM 1017 O O . GLU A 1 127 ? 9.896 -8.988 -11.992 1.00 91.31 127 GLU A O 1
ATOM 1022 N N . LEU A 1 128 ? 9.990 -6.817 -11.397 1.00 94.19 128 LEU A N 1
ATOM 1023 C CA . LEU A 1 128 ? 9.147 -6.302 -12.464 1.00 94.19 128 LEU A CA 1
ATOM 1024 C C . LEU A 1 128 ? 10.011 -5.961 -13.679 1.00 94.19 128 LEU A C 1
ATOM 1026 O O . LEU A 1 128 ? 11.143 -5.505 -13.522 1.00 94.19 128 LEU A O 1
ATOM 1030 N N . VAL A 1 129 ? 9.466 -6.164 -14.878 1.00 95.31 129 VAL A N 1
ATOM 1031 C CA . VAL A 1 129 ? 10.165 -5.937 -16.150 1.00 95.31 129 VAL A CA 1
ATOM 1032 C C . VAL A 1 129 ? 9.452 -4.847 -16.941 1.00 95.31 129 VAL A C 1
ATOM 1034 O O . VAL A 1 129 ? 8.234 -4.917 -17.132 1.00 95.31 129 VAL A O 1
ATOM 1037 N N . GLU A 1 130 ? 10.212 -3.867 -17.432 1.00 95.31 130 GLU A N 1
ATOM 1038 C CA . GLU A 1 130 ? 9.704 -2.850 -18.356 1.00 95.31 130 GLU A CA 1
ATOM 1039 C C . GLU A 1 130 ? 9.027 -3.493 -19.568 1.00 95.31 130 GLU A C 1
ATOM 1041 O O . GLU A 1 130 ? 9.464 -4.511 -20.107 1.00 95.31 130 GLU A O 1
ATOM 1046 N N . GLY A 1 131 ? 7.917 -2.911 -20.007 1.00 94.81 131 GLY A N 1
ATOM 1047 C CA . GLY A 1 131 ? 7.187 -3.411 -21.161 1.00 94.81 131 GLY A CA 1
ATOM 1048 C C . GLY A 1 131 ? 6.205 -4.554 -20.859 1.00 94.81 131 GLY A C 1
ATOM 1049 O O . GLY A 1 131 ? 5.370 -4.852 -21.718 1.00 94.81 131 GLY A O 1
ATOM 1050 N N . LYS A 1 132 ? 6.241 -5.165 -19.666 1.00 96.38 132 LYS A N 1
ATOM 1051 C CA . LYS A 1 132 ? 5.310 -6.236 -19.271 1.00 96.38 132 LYS A CA 1
ATOM 1052 C C . LYS A 1 132 ? 4.133 -5.719 -18.444 1.00 96.38 132 LYS A C 1
ATOM 1054 O O . LYS A 1 132 ? 4.251 -4.740 -17.708 1.00 96.38 132 LYS A O 1
ATOM 1059 N N . SER A 1 133 ? 2.998 -6.404 -18.572 1.00 94.69 133 SER A N 1
ATOM 1060 C CA . SER A 1 133 ? 1.782 -6.146 -17.797 1.00 94.69 133 SER A CA 1
ATOM 1061 C C . SER A 1 133 ? 1.717 -7.025 -16.554 1.00 94.69 133 SER A C 1
ATOM 1063 O O . SER A 1 133 ? 1.986 -8.223 -16.624 1.00 94.69 133 SER A O 1
ATOM 1065 N N . TYR A 1 134 ? 1.317 -6.425 -15.438 1.00 94.50 134 TYR A N 1
ATOM 1066 C CA . TYR A 1 134 ? 1.188 -7.064 -14.135 1.00 94.50 134 TYR A CA 1
ATOM 1067 C C . TYR A 1 134 ? -0.145 -6.692 -13.483 1.00 94.50 134 TYR A C 1
ATOM 1069 O O . TYR A 1 134 ? -0.733 -5.647 -13.770 1.00 94.50 134 TYR A O 1
ATOM 1077 N N . LEU A 1 135 ? -0.601 -7.564 -12.587 1.00 91.56 135 LEU A N 1
ATOM 1078 C CA . LEU A 1 135 ? -1.637 -7.263 -11.608 1.00 91.56 135 LEU A CA 1
ATOM 1079 C C . LEU A 1 135 ? -0.943 -7.099 -10.255 1.00 91.56 135 LEU A C 1
ATOM 1081 O O . LEU A 1 135 ? -0.450 -8.072 -9.686 1.00 91.56 135 LEU A O 1
ATOM 1085 N N . LEU A 1 136 ? -0.864 -5.862 -9.779 1.00 90.88 136 LEU A N 1
ATOM 1086 C CA . LEU A 1 136 ? -0.379 -5.537 -8.447 1.00 90.88 136 LEU A CA 1
ATOM 1087 C C . LEU A 1 136 ? -1.575 -5.581 -7.505 1.00 90.88 136 LEU A C 1
ATOM 1089 O O . LEU A 1 136 ? -2.328 -4.618 -7.415 1.00 90.88 136 LEU A O 1
ATOM 1093 N N . SER A 1 137 ? -1.791 -6.719 -6.859 1.00 86.81 137 SER A N 1
ATOM 1094 C CA . SER A 1 137 ? -2.881 -6.866 -5.900 1.00 86.81 137 SER A CA 1
ATOM 1095 C C . SER A 1 137 ? -2.451 -6.397 -4.523 1.00 86.81 137 SER A C 1
ATOM 1097 O O . SER A 1 137 ? -1.360 -6.739 -4.064 1.00 86.81 137 SER A O 1
ATOM 1099 N N . ASN A 1 138 ? -3.366 -5.717 -3.836 1.00 82.19 138 ASN A N 1
ATOM 1100 C CA . ASN A 1 138 ? -3.246 -5.424 -2.418 1.00 82.19 138 ASN A CA 1
ATOM 1101 C C . ASN A 1 138 ? -2.051 -4.527 -2.053 1.00 82.19 138 ASN A C 1
ATOM 1103 O O . ASN A 1 138 ? -1.285 -4.842 -1.133 1.00 82.19 138 ASN A O 1
ATOM 1107 N N . VAL A 1 139 ? -1.900 -3.437 -2.808 1.00 81.06 139 VAL A N 1
ATOM 1108 C CA . VAL A 1 139 ? -0.817 -2.448 -2.685 1.00 81.06 139 VAL A CA 1
ATOM 1109 C C . VAL A 1 139 ? -1.298 -1.118 -2.128 1.00 81.06 139 VAL A C 1
ATOM 1111 O O . VAL A 1 139 ? -2.523 -0.861 -2.194 1.00 81.06 139 VAL A O 1
#

Foldseek 3Di:
DLLVLLVVLQVLCVLVVDHDDSVVSSVQLCCCCPVVVHPSLVSSVVSSVVVCVVVVHDPVVSQVSSLVVFAEDAPQRPDDPPDFHKYKFAFAFWDDDPDPQWPTWGWTHDPNGIDIDTHGVVVVDDDHDHGDIDIRTGD

Sequence (139 aa):
MIKSMANDIKDRFSNIGVDLSADDIESRLDKLITKFKVPKDEARRSVINFYLKENKIQSEDFYKLSAQASEIVSIKDIKEENQWISVKGKIVQLWDALHDSISQVGLIGDETGTIKFTKWKSANLPELVEGKSYLLSNV

pLDDT: mean 87.73, std 7.68, range [57.88, 97.19]